Protein AF-A0A821QUA9-F1 (afdb_monomer)

pLDDT: mean 86.52, std 11.35, range [52.84, 97.62]

Organism: NCBI:txid392032

Radius of gyration: 20.97 Å; Cα contacts (8 Å, |Δi|>4): 154; chains: 1; bounding box: 45×23×58 Å

Solvent-accessible surface area (backbone atoms only — not comparable to full-atom values): 7175 Å² total; per-residue (Å²): 117,101,82,68,43,47,71,81,66,78,40,58,57,63,76,37,82,61,70,44,76,41,80,49,69,67,83,41,68,66,50,56,66,54,52,53,57,50,46,52,46,53,48,59,73,45,50,93,43,56,91,84,46,82,77,61,42,83,66,49,72,81,46,32,28,37,56,42,67,38,68,53,36,76,29,51,74,48,56,76,47,95,86,60,77,46,77,36,66,58,70,92,81,63,74,80,72,96,66,88,77,49,75,50,70,33,34,29,27,34,76,85,67,48,78,82

InterPro domains:
  IPR004245 Protein of unknown function DUF229 [PF02995] (1-61)
  IPR004245 Protein of unknown function DUF229 [PTHR10974] (1-116)

Nearest PDB structures (foldseek):
  6ht9-assembly1_B  TM=6.760E-01  e=1.753E+00  Mus musculus
  6saz-assembly1_B  TM=4.049E-01  e=4.981E-01  Homo sapiens
  6saz-assembly2_D  TM=2.219E-01  e=1.085E+00  Homo sapiens
  1u02-assembly1_A  TM=4.183E-01  e=9.388E+00  Thermoplasma acidophilum

Mean predicted aligned error: 7.78 Å

Foldseek 3Di:
DVPCDCVNVVHDLLRVFDKDWDWDDCPPVVVVVPPQVVLVVVCVVCVVVPVPDPRKDFDGWDTKTKTDGRPSNQQFDFAPDPVGRHTDGHDPPDDRDPDDIDMDTWTFIPDPRDID

Structure (mmCIF, N/CA/C/O backbone):
data_AF-A0A821QUA9-F1
#
_entry.id   AF-A0A821QUA9-F1
#
loop_
_atom_site.group_PDB
_atom_site.id
_atom_site.type_symbol
_atom_site.label_atom_id
_atom_site.label_alt_id
_atom_site.label_comp_id
_atom_site.label_asym_id
_atom_site.label_entity_id
_atom_site.label_seq_id
_atom_site.pdbx_PDB_ins_code
_atom_site.Cartn_x
_atom_site.Cartn_y
_atom_site.Cartn_z
_atom_site.occupancy
_atom_site.B_iso_or_equiv
_atom_site.auth_seq_id
_atom_site.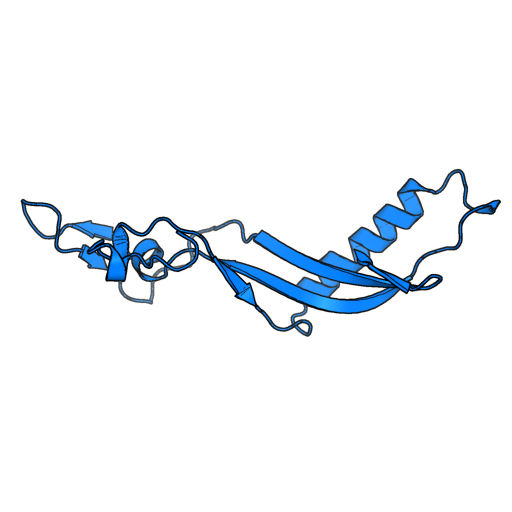auth_comp_id
_atom_site.auth_asym_id
_atom_site.auth_atom_id
_atom_site.pdbx_PDB_model_num
ATOM 1 N N . PRO A 1 1 ? -7.876 7.059 -24.624 1.00 57.06 1 PRO A N 1
ATOM 2 C CA . PRO A 1 1 ? -8.082 5.657 -25.053 1.00 57.06 1 PRO A CA 1
ATOM 3 C C . PRO A 1 1 ? -7.620 4.705 -23.946 1.00 57.06 1 PRO A C 1
ATOM 5 O O . PRO A 1 1 ? -6.441 4.715 -23.617 1.00 57.06 1 PRO A O 1
ATOM 8 N N . GLU A 1 2 ? -8.532 3.926 -23.365 1.00 60.19 2 GLU A N 1
ATOM 9 C CA . GLU A 1 2 ? -8.223 3.042 -22.224 1.00 60.19 2 GLU A CA 1
ATOM 10 C C . GLU A 1 2 ? -7.160 1.977 -22.544 1.00 60.19 2 GLU A C 1
ATOM 12 O O . GLU A 1 2 ? -6.411 1.586 -21.660 1.00 60.19 2 GLU A O 1
ATOM 17 N N . ASN A 1 3 ? -7.020 1.588 -23.820 1.00 67.25 3 ASN A N 1
ATOM 18 C CA . ASN A 1 3 ? -6.111 0.520 -24.260 1.00 67.25 3 ASN A CA 1
ATOM 19 C C . ASN A 1 3 ? -4.993 0.971 -25.220 1.00 67.25 3 ASN A C 1
ATOM 21 O O . ASN A 1 3 ? -4.332 0.129 -25.829 1.00 67.25 3 ASN A O 1
ATOM 25 N N . ARG A 1 4 ? -4.769 2.279 -25.422 1.00 76.75 4 ARG A N 1
ATOM 26 C CA . ARG A 1 4 ? -3.659 2.724 -26.290 1.00 76.75 4 ARG A CA 1
ATOM 27 C C . ARG A 1 4 ? -2.355 2.637 -25.508 1.00 76.75 4 ARG A C 1
ATOM 29 O O . ARG A 1 4 ? -2.140 3.407 -24.580 1.00 76.75 4 ARG A O 1
ATOM 36 N N . THR A 1 5 ? -1.480 1.728 -25.914 1.00 79.56 5 THR A N 1
ATOM 37 C CA . THR A 1 5 ? -0.118 1.633 -25.382 1.00 79.56 5 THR A CA 1
ATOM 38 C C . THR A 1 5 ? 0.810 2.600 -26.116 1.00 79.56 5 THR A C 1
ATOM 40 O O . THR A 1 5 ? 0.532 2.989 -27.251 1.00 79.56 5 THR A O 1
ATOM 43 N N . CYS A 1 6 ? 1.938 2.964 -25.501 1.00 81.25 6 CYS A N 1
ATOM 44 C CA . CYS A 1 6 ? 2.980 3.749 -26.176 1.00 81.25 6 CYS A CA 1
ATOM 45 C C . CYS A 1 6 ? 3.495 3.033 -27.439 1.00 81.25 6 CYS A C 1
ATOM 47 O O . CYS A 1 6 ? 3.631 3.662 -28.481 1.00 81.25 6 CYS A O 1
ATOM 49 N N . ALA A 1 7 ? 3.622 1.700 -27.403 1.00 81.44 7 ALA A N 1
ATOM 50 C CA . ALA A 1 7 ? 3.943 0.900 -28.588 1.00 81.44 7 ALA A CA 1
ATOM 51 C C . ALA A 1 7 ? 2.870 1.010 -29.688 1.00 81.44 7 ALA A C 1
ATOM 53 O O . ALA A 1 7 ? 3.195 1.209 -30.850 1.00 81.44 7 ALA A O 1
ATOM 54 N N . GLY A 1 8 ? 1.582 0.953 -29.332 1.00 82.50 8 GLY A N 1
ATOM 55 C CA . GLY A 1 8 ? 0.481 1.145 -30.285 1.00 82.50 8 GLY A CA 1
ATOM 56 C C . GLY A 1 8 ? 0.323 2.589 -30.779 1.00 82.50 8 GLY A C 1
ATOM 57 O O . GLY A 1 8 ? -0.491 2.856 -31.659 1.00 82.50 8 GLY A O 1
ATOM 58 N N . ALA A 1 9 ? 1.061 3.531 -30.194 1.00 82.69 9 ALA A N 1
ATOM 59 C CA . ALA A 1 9 ? 1.126 4.926 -30.599 1.00 82.69 9 ALA A CA 1
ATOM 60 C C . ALA A 1 9 ? 2.388 5.262 -31.407 1.00 82.69 9 ALA A C 1
ATOM 62 O O . ALA A 1 9 ? 2.520 6.421 -31.789 1.00 82.69 9 ALA A O 1
ATOM 63 N N . ASP A 1 10 ? 3.270 4.281 -31.628 1.00 83.75 10 ASP A N 1
ATOM 64 C CA . ASP A 1 10 ? 4.612 4.457 -32.195 1.00 83.75 10 ASP A CA 1
ATOM 65 C C . ASP A 1 10 ? 5.461 5.473 -31.404 1.00 83.75 10 ASP A C 1
ATOM 67 O O . ASP A 1 10 ? 6.150 6.322 -31.956 1.00 83.75 10 ASP A O 1
ATOM 71 N N . ILE A 1 11 ? 5.344 5.417 -30.069 1.00 82.81 11 ILE A N 1
ATOM 72 C CA . ILE A 1 11 ? 6.110 6.224 -29.114 1.00 82.81 11 ILE A CA 1
ATOM 73 C C . ILE A 1 11 ? 7.124 5.311 -28.431 1.00 82.81 11 ILE A C 1
ATOM 75 O O . ILE A 1 11 ? 6.750 4.329 -27.774 1.00 82.81 11 ILE A O 1
ATOM 79 N N . GLU A 1 12 ? 8.408 5.646 -28.528 1.00 79.06 12 GLU A N 1
ATOM 80 C CA . GLU A 1 12 ? 9.457 4.888 -27.864 1.00 79.06 12 GLU A CA 1
ATOM 81 C C . GLU A 1 12 ? 9.276 4.907 -26.339 1.00 79.06 12 GLU A C 1
ATOM 83 O O . GLU A 1 12 ? 8.875 5.895 -25.725 1.00 79.06 12 GLU A O 1
ATOM 88 N N . GLN A 1 13 ? 9.621 3.794 -25.691 1.00 76.75 13 GLN A N 1
ATOM 89 C CA . GLN A 1 13 ? 9.353 3.567 -24.264 1.00 76.75 13 GLN A CA 1
ATOM 90 C C . GLN A 1 13 ? 9.977 4.624 -23.336 1.00 76.75 13 GLN A C 1
ATOM 92 O O . GLN A 1 13 ? 9.468 4.849 -22.242 1.00 76.75 13 GLN A O 1
ATOM 97 N N . HIS A 1 14 ? 11.051 5.292 -23.765 1.00 74.31 14 HIS A N 1
ATOM 98 C CA . HIS A 1 14 ? 11.692 6.362 -22.999 1.00 74.31 14 HIS A CA 1
ATOM 99 C C . HIS A 1 14 ? 10.919 7.693 -23.040 1.00 74.31 14 HIS A C 1
ATOM 101 O O . HIS A 1 14 ? 11.065 8.494 -22.126 1.00 74.31 14 HIS A O 1
ATOM 107 N N . TRP A 1 15 ? 10.042 7.897 -24.027 1.00 78.50 15 TRP A N 1
ATOM 108 C CA . TRP A 1 15 ? 9.090 9.016 -24.085 1.00 78.50 15 TRP A CA 1
ATOM 109 C C . TRP A 1 15 ? 7.743 8.688 -23.426 1.00 78.50 15 TRP A C 1
ATOM 111 O O . TRP A 1 15 ? 6.867 9.544 -23.293 1.00 78.50 15 TRP A O 1
ATOM 121 N N . CYS A 1 16 ? 7.562 7.442 -22.985 1.00 80.69 16 CYS A N 1
ATOM 122 C CA . CYS A 1 16 ? 6.346 6.978 -22.337 1.00 80.69 16 CYS A CA 1
ATOM 123 C C . CYS A 1 16 ? 6.331 7.390 -20.855 1.00 80.69 16 CYS A C 1
ATOM 125 O O . CYS A 1 16 ? 6.711 6.621 -19.973 1.00 80.69 16 CYS A O 1
ATOM 127 N N . ALA A 1 17 ? 5.876 8.614 -20.581 1.00 73.00 17 ALA A N 1
ATOM 128 C CA . ALA A 1 17 ? 5.843 9.203 -19.237 1.00 73.00 17 ALA A CA 1
ATOM 129 C C . ALA A 1 17 ? 4.725 8.664 -18.317 1.00 73.00 17 ALA A C 1
ATOM 131 O O . ALA A 1 17 ? 4.536 9.164 -17.209 1.00 73.00 17 ALA A O 1
ATOM 132 N N . CYS A 1 18 ? 3.946 7.676 -18.764 1.00 75.81 18 CYS A N 1
ATOM 133 C CA . CYS A 1 18 ? 2.828 7.147 -17.990 1.00 75.81 18 CYS A CA 1
ATOM 134 C C . CYS A 1 18 ? 3.315 6.417 -16.727 1.00 75.81 18 CYS A C 1
ATOM 136 O O . CYS A 1 18 ? 4.123 5.490 -16.805 1.00 75.81 18 CYS A O 1
ATOM 138 N N . LEU A 1 19 ? 2.761 6.806 -15.577 1.00 81.94 19 LEU A N 1
ATOM 139 C CA . LEU A 1 19 ? 2.853 6.043 -14.335 1.00 81.94 19 LEU A CA 1
ATOM 140 C C . LEU A 1 19 ? 1.731 5.006 -14.297 1.00 81.94 19 LEU A C 1
ATOM 142 O O . LEU A 1 19 ? 0.598 5.311 -14.672 1.00 81.94 19 LEU A O 1
ATOM 146 N N . ASN A 1 20 ? 2.034 3.801 -13.822 1.00 84.69 20 ASN A N 1
ATOM 147 C CA . ASN A 1 20 ? 1.065 2.714 -13.728 1.00 84.69 20 ASN A CA 1
ATOM 148 C C . ASN A 1 20 ? 1.015 2.144 -12.313 1.00 84.69 20 ASN A C 1
ATOM 150 O O . ASN A 1 20 ? 2.029 2.046 -11.622 1.00 84.69 20 ASN A O 1
ATOM 154 N N . TRP A 1 21 ? -0.184 1.751 -11.890 1.00 89.75 21 TRP A N 1
ATOM 155 C CA . TRP A 1 21 ? -0.377 1.015 -10.649 1.00 89.75 21 TRP A CA 1
ATOM 156 C C . TRP A 1 21 ? -0.078 -0.461 -10.877 1.00 89.75 21 TRP A C 1
ATOM 158 O O . TRP A 1 21 ? -0.785 -1.142 -11.620 1.00 89.75 21 TRP A O 1
ATOM 168 N N . HIS A 1 22 ? 0.948 -0.962 -10.202 1.00 91.62 22 HIS A N 1
ATOM 169 C CA . HIS A 1 22 ? 1.296 -2.374 -10.197 1.00 91.62 22 HIS A CA 1
ATOM 170 C C . HIS A 1 22 ? 0.808 -3.013 -8.907 1.00 91.62 22 HIS A C 1
ATOM 172 O O . HIS A 1 22 ? 1.116 -2.524 -7.820 1.00 91.62 22 HIS A O 1
ATOM 178 N N . ASN A 1 23 ? 0.046 -4.101 -9.020 1.00 95.31 23 ASN A N 1
ATOM 179 C CA . ASN A 1 23 ? -0.337 -4.890 -7.854 1.00 95.31 23 ASN A CA 1
ATOM 180 C C . ASN A 1 23 ? 0.927 -5.443 -7.183 1.00 95.31 23 ASN A C 1
ATOM 182 O O . ASN A 1 23 ? 1.804 -5.985 -7.855 1.00 95.31 23 ASN A O 1
ATOM 186 N N . ILE A 1 24 ? 0.989 -5.320 -5.864 1.00 95.56 24 ILE A N 1
ATOM 187 C CA . ILE A 1 24 ? 2.066 -5.851 -5.025 1.00 95.56 24 ILE A CA 1
ATOM 188 C C . ILE A 1 24 ? 1.478 -6.803 -3.985 1.00 95.56 24 ILE A C 1
ATOM 190 O O . ILE A 1 24 ? 0.259 -6.848 -3.796 1.00 95.56 24 ILE A O 1
ATOM 194 N N . SER A 1 25 ? 2.332 -7.583 -3.322 1.00 96.25 25 SER A N 1
ATOM 195 C CA . SER A 1 25 ? 1.851 -8.511 -2.298 1.00 96.25 25 SER A CA 1
ATOM 196 C C . SER A 1 25 ? 1.337 -7.751 -1.075 1.00 96.25 25 SER A C 1
ATOM 198 O O . SER A 1 25 ? 1.992 -6.838 -0.571 1.00 96.25 25 SER A O 1
ATOM 200 N N . ILE A 1 26 ? 0.174 -8.160 -0.568 1.00 96.06 26 ILE A N 1
ATOM 201 C CA . ILE A 1 26 ? -0.394 -7.641 0.686 1.00 96.06 26 ILE A CA 1
ATOM 202 C C . ILE A 1 26 ? 0.418 -8.070 1.918 1.00 96.06 26 ILE A C 1
ATOM 204 O O . ILE A 1 26 ? 0.306 -7.442 2.971 1.00 96.06 26 ILE A O 1
ATOM 208 N N . ASP A 1 27 ? 1.255 -9.101 1.773 1.00 95.00 27 ASP A N 1
ATOM 209 C CA . ASP A 1 27 ? 2.137 -9.615 2.823 1.00 95.00 27 ASP A CA 1
ATOM 210 C C . ASP A 1 27 ? 3.450 -8.823 2.928 1.00 95.00 27 ASP A C 1
ATOM 212 O O . ASP A 1 27 ? 4.275 -9.094 3.804 1.00 95.00 27 ASP A O 1
ATOM 216 N N . GLU A 1 28 ? 3.678 -7.834 2.052 1.00 94.50 28 GLU A N 1
ATOM 217 C CA . GLU A 1 28 ? 4.842 -6.962 2.183 1.00 94.50 28 GLU A CA 1
ATOM 218 C C . GLU A 1 28 ? 4.771 -6.172 3.507 1.00 94.50 28 GLU A C 1
ATOM 220 O O . GLU A 1 28 ? 3.761 -5.513 3.784 1.00 94.50 28 GLU A O 1
ATOM 225 N N . PRO A 1 29 ? 5.848 -6.147 4.322 1.00 93.88 29 PRO A N 1
ATOM 226 C CA . PRO A 1 29 ? 5.834 -5.495 5.635 1.00 93.88 29 PRO A CA 1
ATOM 227 C C . PRO A 1 29 ? 5.396 -4.027 5.598 1.00 93.88 29 PRO A C 1
ATOM 229 O O . PRO A 1 29 ? 4.763 -3.537 6.534 1.00 93.88 29 PRO A O 1
ATOM 232 N N . ILE A 1 30 ? 5.699 -3.330 4.501 1.00 93.50 30 ILE A N 1
ATOM 233 C CA . ILE A 1 30 ? 5.350 -1.923 4.312 1.00 93.50 30 ILE A CA 1
ATOM 234 C C . ILE A 1 30 ? 3.832 -1.687 4.261 1.00 93.50 30 ILE A C 1
ATOM 236 O O . ILE A 1 30 ? 3.350 -0.648 4.704 1.00 93.50 30 ILE A O 1
ATOM 240 N N . ILE A 1 31 ? 3.056 -2.674 3.810 1.00 95.12 31 ILE A N 1
ATOM 241 C CA . ILE A 1 31 ? 1.595 -2.582 3.717 1.00 95.12 31 ILE A CA 1
ATOM 242 C C . ILE A 1 31 ? 0.968 -2.568 5.105 1.00 95.12 31 ILE A C 1
ATOM 244 O O . ILE A 1 31 ? 0.097 -1.749 5.391 1.00 95.12 31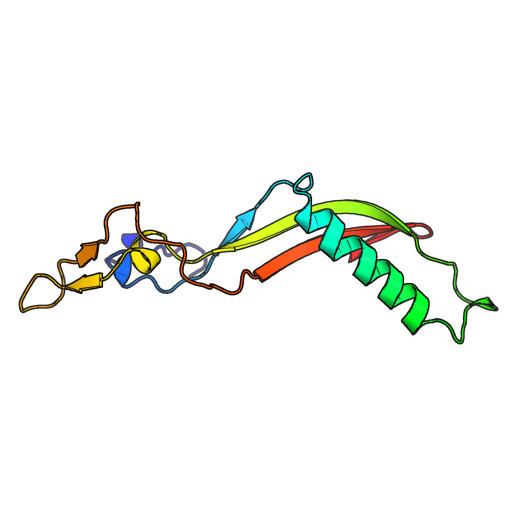 ILE A O 1
ATOM 248 N N . GLN A 1 32 ? 1.478 -3.411 6.003 1.00 91.62 32 GLN A N 1
ATOM 249 C CA . GLN A 1 32 ? 1.088 -3.415 7.413 1.00 91.62 32 GLN A CA 1
ATOM 250 C C . GLN A 1 32 ? 1.543 -2.142 8.140 1.00 91.62 32 GLN A C 1
ATOM 252 O O . GLN A 1 32 ? 0.824 -1.634 9.003 1.00 91.62 32 GLN A O 1
ATOM 257 N N . GLN A 1 33 ? 2.720 -1.611 7.788 1.00 92.88 33 GLN A N 1
ATOM 258 C CA . GLN A 1 33 ? 3.227 -0.355 8.349 1.00 92.88 33 GLN A CA 1
ATOM 259 C C . GLN A 1 33 ? 2.383 0.858 7.947 1.00 92.88 33 GLN A C 1
ATOM 261 O O . GLN A 1 33 ? 2.312 1.803 8.725 1.00 92.88 33 GLN A O 1
ATOM 266 N N . PHE A 1 34 ? 1.723 0.836 6.787 1.00 92.69 34 PHE A N 1
ATOM 267 C CA . PHE A 1 34 ? 0.825 1.913 6.367 1.00 92.69 34 PHE A CA 1
ATOM 268 C C . PHE A 1 34 ? -0.616 1.739 6.851 1.00 92.69 34 PHE A C 1
ATOM 270 O O . PHE A 1 34 ? -1.232 2.720 7.255 1.00 92.69 34 PHE A O 1
ATOM 277 N N . SER A 1 35 ? -1.163 0.521 6.867 1.00 94.81 35 SER A N 1
ATOM 278 C CA . SER A 1 35 ? -2.570 0.303 7.237 1.00 94.81 35 SER A CA 1
ATOM 279 C C . SER A 1 35 ? -2.848 0.538 8.726 1.00 94.81 35 SER A C 1
ATOM 281 O O . SER A 1 35 ? -3.846 1.162 9.086 1.00 94.81 35 SER A O 1
ATOM 283 N N . ARG A 1 36 ? -1.952 0.101 9.621 1.00 94.69 36 ARG A N 1
ATOM 284 C CA . ARG A 1 36 ? -2.166 0.204 11.078 1.00 94.69 36 ARG A CA 1
ATOM 285 C C . ARG A 1 36 ? -2.229 1.650 11.589 1.00 94.69 36 ARG A C 1
ATOM 287 O O . ARG A 1 36 ? -3.153 1.954 12.344 1.00 94.69 36 ARG A O 1
ATOM 294 N N . PRO A 1 37 ? -1.315 2.564 11.200 1.00 95.88 37 PRO A N 1
ATOM 295 C CA . PRO A 1 37 ? -1.410 3.961 11.611 1.00 95.88 37 PRO A CA 1
ATOM 296 C C . PRO A 1 37 ? -2.674 4.656 11.113 1.00 95.88 37 PRO A C 1
ATOM 298 O O . PRO A 1 37 ? -3.192 5.507 11.827 1.00 95.88 37 PRO A O 1
ATOM 301 N N . VAL A 1 38 ? -3.198 4.281 9.940 1.00 95.50 38 VAL A N 1
ATOM 302 C CA . VAL A 1 38 ? -4.458 4.843 9.429 1.00 95.50 38 VAL A CA 1
ATOM 303 C C . VAL A 1 38 ? -5.626 4.453 10.333 1.00 95.50 38 VAL A C 1
ATOM 305 O O . VAL A 1 38 ? -6.402 5.321 10.715 1.00 95.50 38 VAL A O 1
ATOM 308 N N . VAL A 1 39 ? -5.716 3.193 10.771 1.00 96.62 39 VAL A N 1
ATOM 309 C CA . VAL A 1 39 ? -6.752 2.774 11.737 1.00 96.62 39 VAL A CA 1
ATOM 310 C C . VAL A 1 39 ? -6.620 3.532 13.062 1.00 96.62 39 VAL A C 1
ATOM 312 O O . VAL A 1 39 ? -7.614 4.011 13.607 1.00 96.62 39 VAL A O 1
ATOM 315 N N . ASN A 1 40 ? -5.395 3.712 13.562 1.00 96.50 40 ASN A N 1
ATOM 316 C CA . ASN A 1 40 ? -5.158 4.511 14.768 1.00 96.50 40 ASN A CA 1
ATOM 317 C C . ASN A 1 40 ? -5.567 5.976 14.577 1.00 96.50 40 ASN A C 1
ATOM 319 O O . ASN A 1 40 ? -6.161 6.568 15.474 1.00 96.50 40 ASN A O 1
ATOM 323 N N . PHE A 1 41 ? -5.274 6.553 13.412 1.00 96.62 41 PHE A N 1
ATOM 324 C CA . PHE A 1 41 ? -5.709 7.897 13.059 1.00 96.62 41 PHE A CA 1
ATOM 325 C C . PHE A 1 41 ? -7.236 8.001 13.057 1.00 96.62 41 PHE A C 1
ATOM 327 O O . PHE A 1 41 ? -7.754 8.927 13.668 1.00 96.62 41 PHE A O 1
ATOM 334 N N . LEU A 1 42 ? -7.954 7.045 12.458 1.00 95.19 42 LEU A N 1
ATOM 335 C CA . LEU A 1 42 ? -9.421 7.030 12.446 1.00 95.19 42 LEU A CA 1
ATOM 336 C C . LEU A 1 42 ? -9.999 6.995 13.866 1.00 95.19 42 LEU A C 1
ATOM 338 O O . LEU A 1 42 ? -10.859 7.807 14.193 1.00 95.19 42 LEU A O 1
ATOM 342 N N . ASN A 1 43 ? -9.477 6.124 14.734 1.00 96.38 43 ASN A N 1
ATOM 343 C CA . ASN A 1 43 ? -9.899 6.053 16.138 1.00 96.38 43 ASN A CA 1
ATOM 344 C C . ASN A 1 43 ? -9.612 7.345 16.917 1.00 96.38 43 ASN A C 1
ATOM 346 O O . ASN A 1 43 ? -10.400 7.744 17.773 1.00 96.38 43 ASN A O 1
ATOM 350 N N . ASN A 1 44 ? -8.483 7.999 16.636 1.00 97.19 44 ASN A N 1
ATOM 351 C CA . ASN A 1 44 ? -8.144 9.284 17.244 1.00 97.19 44 ASN A CA 1
ATOM 352 C C . ASN A 1 44 ? -9.011 10.419 16.691 1.00 97.19 44 ASN A C 1
ATOM 354 O O . ASN A 1 44 ? -9.371 11.320 17.434 1.00 97.19 44 ASN A O 1
ATOM 358 N N . PHE A 1 45 ? -9.364 10.373 15.409 1.00 95.81 45 PHE A N 1
ATOM 359 C CA . PHE A 1 45 ? -10.192 11.382 14.759 1.00 95.81 45 PHE A CA 1
ATOM 360 C C . PHE A 1 45 ? -11.608 11.428 15.347 1.00 95.81 45 PHE A C 1
ATOM 362 O O . PHE A 1 45 ? -12.176 12.506 15.485 1.00 95.81 45 PHE A O 1
ATOM 369 N N . VAL A 1 46 ? -12.157 10.278 15.749 1.00 94.38 46 VAL A N 1
ATOM 370 C CA . VAL A 1 46 ? -13.482 10.182 16.390 1.00 94.38 46 VAL A CA 1
ATOM 371 C C . VAL A 1 46 ? -13.411 10.141 17.920 1.00 94.38 46 VAL A C 1
ATOM 373 O O . VAL A 1 46 ? -14.363 9.717 18.575 1.00 94.38 46 VAL A O 1
ATOM 376 N N . SER A 1 47 ? -12.293 10.563 18.522 1.00 95.25 47 SER A N 1
ATOM 377 C CA . SER A 1 47 ? -12.059 10.364 19.957 1.00 95.25 47 SER A CA 1
ATOM 378 C C . SER A 1 47 ? -13.077 11.043 20.868 1.00 95.25 47 SER A C 1
ATOM 380 O O . SER A 1 47 ? -13.310 10.559 21.975 1.00 95.25 47 SER A O 1
ATOM 382 N N . ASP A 1 48 ? -13.672 12.137 20.403 1.00 96.75 48 ASP A N 1
ATOM 383 C CA . ASP A 1 48 ? -14.649 12.924 21.159 1.00 96.75 48 ASP A CA 1
ATOM 384 C C . ASP A 1 48 ? -16.039 12.263 21.172 1.00 96.75 48 ASP A C 1
ATOM 386 O O . ASP A 1 48 ? -16.892 12.626 21.975 1.00 96.75 48 ASP A O 1
ATOM 390 N N . HIS A 1 49 ? -16.239 11.241 20.333 1.00 95.44 49 HIS A N 1
ATOM 391 C CA . HIS A 1 49 ? -17.476 10.470 20.188 1.00 95.44 49 HIS A CA 1
ATOM 392 C C . HIS A 1 49 ? -17.284 8.985 20.541 1.00 95.44 49 HIS A C 1
ATOM 394 O O . HIS A 1 49 ? -17.992 8.120 20.031 1.00 95.44 49 HIS A O 1
ATOM 400 N N . LYS A 1 50 ? -16.322 8.655 21.415 1.00 90.25 50 LYS A N 1
ATOM 401 C CA . LYS A 1 50 ? -16.028 7.264 21.827 1.00 90.25 50 LYS A CA 1
ATOM 402 C C . LYS A 1 50 ? -17.202 6.530 22.482 1.00 90.25 50 LYS A C 1
ATOM 404 O O . LYS A 1 50 ? -17.193 5.306 22.504 1.00 90.25 50 LYS A O 1
ATOM 409 N N . GLU A 1 51 ? -18.170 7.253 23.042 1.00 93.88 51 GLU A N 1
ATOM 410 C CA . GLU A 1 51 ? -19.382 6.652 23.618 1.00 93.88 51 GLU A CA 1
ATOM 411 C C . GLU A 1 51 ? -20.390 6.232 22.535 1.00 93.88 51 GLU A C 1
ATOM 413 O O . GLU A 1 51 ? -21.132 5.272 22.731 1.00 93.88 51 GLU A O 1
ATOM 418 N N . ASP A 1 52 ? -20.355 6.890 21.371 1.00 94.56 52 ASP A N 1
ATOM 419 C CA . ASP A 1 52 ? -21.247 6.628 20.235 1.00 94.56 52 ASP A CA 1
ATOM 420 C C . ASP A 1 52 ? -20.600 5.723 19.169 1.00 94.56 52 ASP A C 1
ATOM 422 O O . ASP A 1 52 ? -21.289 5.088 18.370 1.00 94.56 52 ASP A O 1
ATOM 426 N N . CYS A 1 53 ? -19.265 5.677 19.128 1.00 93.44 53 CYS A N 1
ATOM 427 C CA . CYS A 1 53 ? -18.479 5.004 18.096 1.00 93.44 53 CYS A CA 1
ATOM 428 C C . CYS A 1 53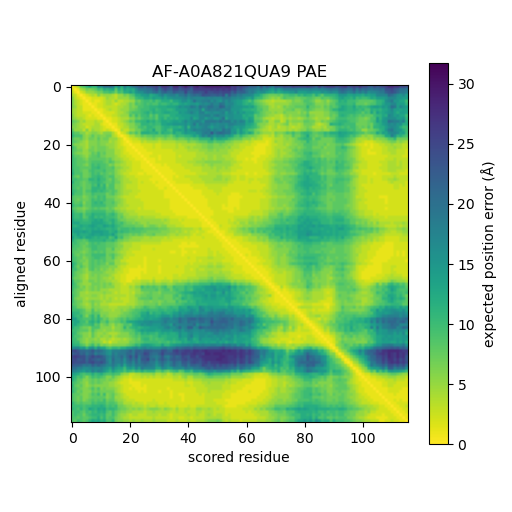 ? -17.663 3.839 18.666 1.00 93.44 53 CYS A C 1
ATOM 430 O O . CYS A 1 53 ? -16.963 3.969 19.668 1.00 93.44 53 CYS A O 1
ATOM 432 N N . ALA A 1 54 ? -17.680 2.700 17.972 1.00 94.69 54 ALA A N 1
ATOM 433 C CA . ALA A 1 54 ? -16.859 1.554 18.340 1.00 94.69 54 ALA A CA 1
ATOM 434 C C . ALA A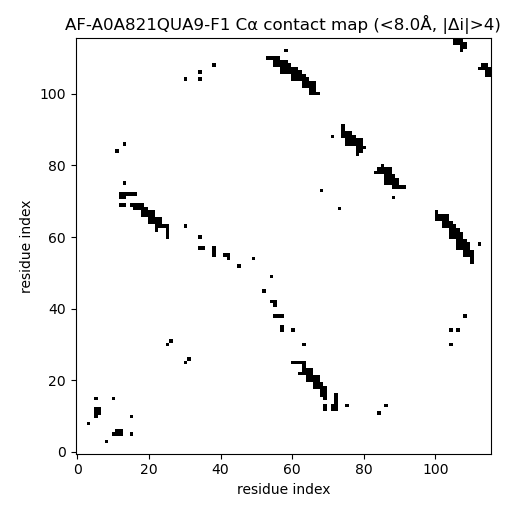 1 54 ? -15.384 1.755 17.950 1.00 94.69 54 ALA A C 1
ATOM 436 O O . ALA A 1 54 ? -15.076 2.276 16.879 1.00 94.69 54 ALA A O 1
ATOM 437 N N . THR A 1 55 ? -14.469 1.268 18.792 1.00 96.00 55 THR A N 1
ATOM 438 C CA . THR A 1 55 ? -13.031 1.247 18.487 1.00 96.00 55 THR A CA 1
ATOM 439 C C . THR A 1 55 ? -12.748 0.300 17.323 1.00 96.00 55 THR A C 1
ATOM 441 O O . THR A 1 55 ? -12.986 -0.905 17.423 1.00 96.00 55 THR A O 1
ATOM 444 N N . LEU A 1 56 ? -12.194 0.837 16.238 1.00 96.88 56 LEU A N 1
ATOM 445 C CA . LEU A 1 56 ? -11.838 0.080 15.045 1.00 96.88 56 LEU A CA 1
ATOM 446 C C . LEU A 1 56 ? -10.512 -0.661 15.222 1.00 96.88 56 LEU A C 1
ATOM 448 O O . LEU A 1 56 ? -9.555 -0.160 15.815 1.00 96.88 56 LEU A O 1
ATOM 452 N N . THR A 1 57 ? -10.428 -1.839 14.620 1.00 96.88 57 THR A N 1
ATOM 453 C CA . THR A 1 57 ? -9.199 -2.617 14.461 1.00 96.88 57 THR A CA 1
ATOM 454 C C . THR A 1 57 ? -9.067 -3.070 13.012 1.00 96.88 57 THR A C 1
ATOM 456 O O . THR A 1 57 ? -10.062 -3.224 12.305 1.00 96.88 57 THR A O 1
ATOM 459 N N . LEU A 1 58 ? -7.834 -3.252 12.541 1.00 96.69 58 LEU A N 1
ATOM 460 C CA . LEU A 1 58 ? -7.582 -3.748 11.189 1.00 96.69 58 LEU A CA 1
ATOM 461 C C . LEU A 1 58 ? -8.032 -5.213 11.086 1.00 96.69 58 LEU A C 1
ATOM 463 O O . LEU A 1 58 ? -7.487 -6.061 11.792 1.00 96.69 58 LEU A O 1
ATOM 467 N N . LEU A 1 59 ? -8.982 -5.504 10.195 1.00 97.06 59 LEU A N 1
ATOM 468 C CA . LEU A 1 59 ? -9.464 -6.861 9.934 1.00 97.06 59 LEU A CA 1
ATOM 469 C C . LEU A 1 59 ? -8.552 -7.571 8.929 1.00 97.06 59 LEU A C 1
ATOM 471 O O . LEU A 1 59 ? -7.965 -8.606 9.239 1.00 97.06 59 LEU A O 1
ATOM 475 N N . ARG A 1 60 ? -8.417 -7.007 7.724 1.00 96.00 60 ARG A N 1
ATOM 476 C CA . ARG A 1 60 ? -7.573 -7.552 6.650 1.00 96.00 60 ARG A CA 1
ATOM 477 C C . ARG A 1 60 ? -7.235 -6.495 5.606 1.00 96.00 60 ARG A C 1
ATOM 479 O O . ARG A 1 60 ? -7.887 -5.461 5.524 1.00 96.00 60 ARG A O 1
ATOM 486 N N . VAL A 1 61 ? -6.222 -6.776 4.791 1.00 97.06 61 VAL A N 1
ATOM 487 C CA . VAL A 1 61 ? -5.883 -5.989 3.599 1.00 97.06 61 VAL A CA 1
ATOM 488 C C . VAL A 1 61 ? -6.337 -6.772 2.372 1.00 97.06 61 VAL A C 1
ATOM 490 O O . VAL A 1 61 ? -5.993 -7.942 2.236 1.00 97.06 61 VAL A O 1
ATOM 493 N N . ASN A 1 62 ? -7.090 -6.128 1.483 1.00 96.69 62 ASN A N 1
ATOM 494 C CA . ASN A 1 62 ? -7.648 -6.769 0.290 1.00 96.69 62 ASN A CA 1
ATOM 495 C C . ASN A 1 62 ? -6.772 -6.562 -0.942 1.00 96.69 62 ASN A C 1
ATOM 497 O O . ASN A 1 62 ? -6.634 -7.454 -1.778 1.00 96.69 62 ASN A O 1
ATOM 501 N N . LYS A 1 63 ? -6.203 -5.362 -1.080 1.00 97.00 63 LYS A N 1
ATOM 502 C CA . LYS A 1 63 ? -5.430 -4.980 -2.258 1.00 97.00 63 LYS A CA 1
ATOM 503 C C . LYS A 1 63 ? -4.328 -4.006 -1.883 1.00 97.00 63 LYS A C 1
ATOM 505 O O . LYS A 1 63 ? -4.530 -3.111 -1.068 1.00 97.00 63 LYS A O 1
ATOM 510 N N . ALA A 1 64 ? -3.185 -4.157 -2.535 1.00 97.38 64 ALA A N 1
ATOM 511 C CA . ALA A 1 64 ? -2.101 -3.197 -2.490 1.00 97.38 64 ALA A CA 1
ATOM 512 C C . ALA A 1 64 ? -1.542 -2.994 -3.901 1.00 97.38 64 ALA A C 1
ATOM 514 O O . ALA A 1 64 ? -1.365 -3.952 -4.658 1.00 97.38 64 ALA A O 1
ATOM 515 N N . SER A 1 65 ? -1.253 -1.747 -4.253 1.00 96.62 65 SER A N 1
ATOM 516 C CA . SER A 1 65 ? -0.552 -1.398 -5.482 1.00 96.62 65 SER A CA 1
ATOM 517 C C . SER A 1 65 ? 0.486 -0.313 -5.247 1.00 96.62 65 SER A C 1
ATOM 519 O O . SER A 1 65 ? 0.295 0.577 -4.419 1.00 96.62 65 SER A O 1
ATOM 521 N N . ARG A 1 66 ? 1.584 -0.375 -5.998 1.00 94.25 66 ARG A N 1
ATOM 522 C CA . ARG A 1 66 ? 2.625 0.654 -6.039 1.00 94.25 66 ARG A CA 1
ATOM 523 C C . ARG A 1 66 ? 2.563 1.386 -7.372 1.00 94.25 66 ARG A C 1
ATOM 525 O O . ARG A 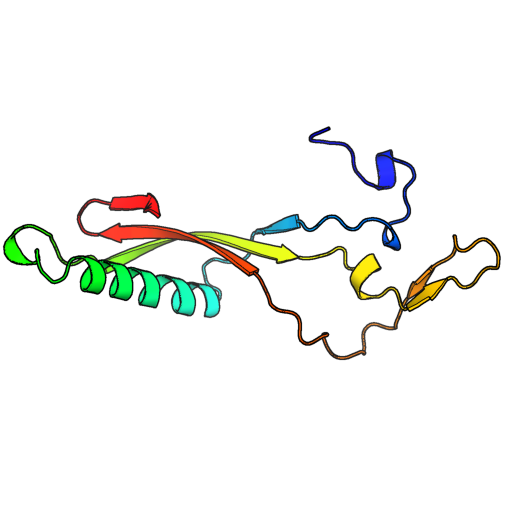1 66 ? 2.384 0.755 -8.411 1.00 94.25 66 ARG A O 1
ATOM 532 N N . LEU A 1 67 ? 2.695 2.705 -7.332 1.00 90.56 67 LEU A N 1
ATOM 533 C CA . LEU A 1 67 ? 2.814 3.521 -8.532 1.00 90.56 67 LEU A CA 1
ATOM 534 C C . LEU A 1 67 ? 4.255 3.438 -9.035 1.00 90.56 67 LEU A C 1
ATOM 536 O O . LEU A 1 67 ? 5.179 3.802 -8.307 1.00 90.56 67 LEU A O 1
ATOM 540 N N . GLU A 1 68 ? 4.445 2.959 -10.260 1.00 86.19 68 GLU A N 1
ATOM 541 C CA . GLU A 1 68 ? 5.766 2.836 -10.875 1.00 86.19 68 GLU A CA 1
ATOM 542 C C . GLU A 1 68 ? 5.799 3.502 -12.248 1.00 86.19 68 GLU A C 1
ATOM 544 O O . GLU A 1 68 ? 4.818 3.500 -12.998 1.00 86.19 68 GLU A O 1
ATOM 549 N N . ALA A 1 69 ? 6.952 4.083 -12.569 1.00 81.69 69 ALA A N 1
ATOM 550 C CA . ALA A 1 69 ? 7.253 4.576 -13.900 1.00 81.69 69 ALA A CA 1
ATOM 551 C C . ALA A 1 69 ? 7.775 3.448 -14.794 1.00 81.69 69 ALA A C 1
ATOM 553 O O . ALA A 1 69 ? 8.236 2.403 -14.330 1.00 81.69 69 ALA A O 1
ATOM 554 N N . ASN A 1 70 ? 7.762 3.689 -16.102 1.00 78.38 70 ASN A N 1
ATOM 555 C CA . ASN A 1 70 ? 8.375 2.785 -17.060 1.00 78.38 70 ASN A CA 1
ATOM 556 C C . ASN A 1 70 ? 9.871 2.584 -16.752 1.00 78.38 70 ASN A C 1
ATOM 558 O O . ASN A 1 70 ? 10.636 3.543 -16.686 1.00 78.38 70 ASN A O 1
ATOM 562 N N . ASN A 1 71 ? 10.319 1.334 -16.631 1.00 77.62 71 ASN A N 1
ATOM 563 C CA . ASN A 1 71 ? 11.726 1.009 -16.374 1.00 77.62 71 ASN A CA 1
ATOM 564 C C . ASN A 1 71 ? 12.676 1.562 -17.457 1.00 77.62 71 ASN A C 1
ATOM 566 O O . ASN A 1 71 ? 13.823 1.889 -17.166 1.00 77.62 71 ASN A O 1
ATOM 570 N N . HIS A 1 72 ? 12.211 1.685 -18.704 1.00 77.12 72 HIS A N 1
ATOM 571 C CA . HIS A 1 72 ? 12.980 2.329 -19.770 1.00 77.12 72 HIS A CA 1
ATOM 572 C C . HIS A 1 72 ? 13.151 3.828 -19.519 1.00 77.12 72 HIS A C 1
ATOM 574 O O . HIS A 1 72 ? 14.245 4.343 -19.717 1.00 77.12 72 HIS A O 1
ATOM 580 N N . LEU A 1 73 ? 12.114 4.508 -19.021 1.00 79.00 73 LEU A N 1
ATOM 581 C CA . LEU A 1 73 ? 12.206 5.908 -18.607 1.00 79.00 73 LEU A CA 1
ATOM 582 C C . LEU A 1 73 ? 13.182 6.063 -17.431 1.00 79.00 73 LEU A C 1
ATOM 584 O O . LEU A 1 73 ? 14.079 6.895 -17.493 1.00 79.00 73 LEU A O 1
ATOM 588 N N . LEU A 1 74 ? 13.077 5.211 -16.405 1.00 79.19 74 LEU A N 1
ATOM 589 C CA . LEU A 1 74 ? 13.959 5.254 -15.228 1.00 79.19 74 LEU A CA 1
ATOM 590 C C . LEU A 1 74 ? 15.440 5.027 -15.565 1.00 79.19 74 LEU A C 1
ATOM 592 O O . LEU A 1 74 ? 16.329 5.523 -14.876 1.00 79.19 74 LEU A O 1
ATOM 596 N N . LYS A 1 75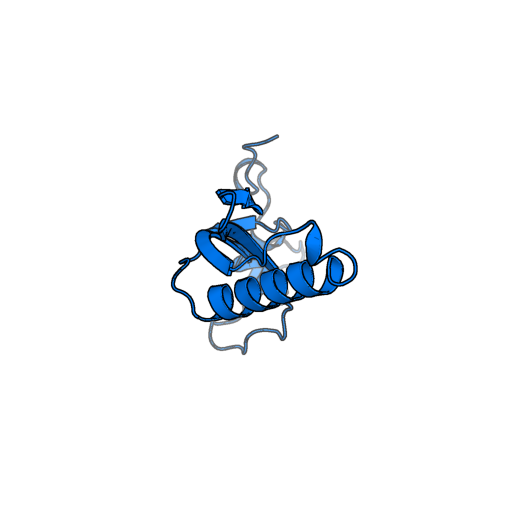 ? 15.721 4.261 -16.622 1.00 80.50 75 LYS A N 1
ATOM 597 C CA . LYS A 1 75 ? 17.086 3.966 -17.072 1.00 80.50 75 LYS A CA 1
ATOM 598 C C . LYS A 1 75 ? 17.592 4.932 -18.136 1.00 80.50 75 LYS A C 1
ATOM 600 O O . LYS A 1 75 ? 18.765 4.833 -18.491 1.00 80.50 75 LYS A O 1
ATOM 605 N N . PHE A 1 76 ? 16.754 5.807 -18.686 1.00 83.19 76 PHE A N 1
ATOM 606 C CA . PHE A 1 76 ? 17.143 6.713 -19.763 1.00 83.19 76 PHE A CA 1
ATOM 607 C C . PHE A 1 76 ? 18.169 7.738 -19.266 1.00 83.19 76 PHE A C 1
ATOM 609 O O . PHE A 1 76 ? 18.008 8.331 -18.202 1.00 83.19 76 PHE A O 1
ATOM 616 N N . VAL A 1 77 ? 19.250 7.922 -20.026 1.00 84.19 77 VAL A N 1
ATOM 617 C CA . VAL A 1 77 ? 20.312 8.889 -19.708 1.00 84.19 77 VAL A CA 1
ATOM 618 C C . VAL A 1 77 ? 20.271 10.062 -20.676 1.00 84.19 77 VAL A C 1
ATOM 620 O O . VAL A 1 77 ? 20.204 11.209 -20.249 1.00 84.19 77 VAL A O 1
ATOM 623 N N . GLN A 1 78 ? 20.342 9.765 -21.969 1.00 83.06 78 GLN A N 1
ATOM 624 C CA . GLN A 1 78 ? 20.368 10.743 -23.052 1.00 83.06 78 GLN A CA 1
ATOM 625 C C . GLN A 1 78 ? 20.056 10.047 -24.377 1.00 83.06 78 GLN A C 1
ATOM 627 O O . GLN A 1 78 ? 20.085 8.815 -24.453 1.00 83.06 78 GLN A O 1
ATOM 632 N N . SER A 1 79 ? 19.821 10.826 -25.428 1.00 85.50 79 SER A N 1
ATOM 633 C CA . SER A 1 79 ? 19.783 10.294 -26.789 1.00 85.50 79 SER A CA 1
ATOM 634 C C . SER A 1 79 ? 21.193 10.203 -27.368 1.00 85.50 79 SER A C 1
ATOM 636 O O . SER A 1 79 ? 22.067 11.009 -27.051 1.00 85.50 79 SER A O 1
ATOM 638 N N . SER A 1 80 ? 21.424 9.173 -28.173 1.00 84.94 80 SER A N 1
ATOM 639 C CA . SER A 1 80 ? 22.738 8.851 -28.747 1.00 84.94 80 SER A CA 1
ATOM 640 C C . SER A 1 80 ? 22.937 9.385 -30.17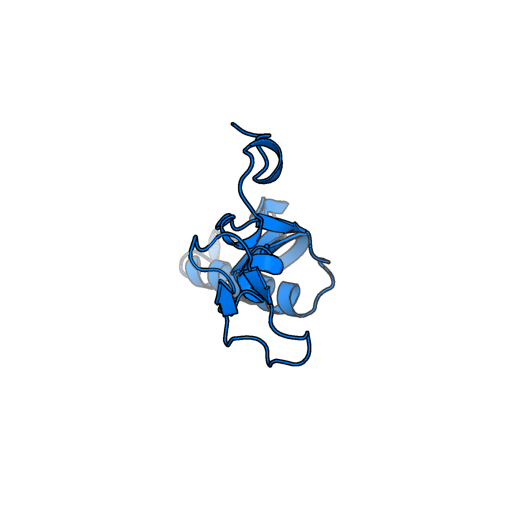0 1.00 84.94 80 SER A C 1
ATOM 642 O O . SER A 1 80 ? 24.039 9.323 -30.710 1.00 84.94 80 SER A O 1
ATOM 644 N N . ASP A 1 81 ? 21.878 9.919 -30.765 1.00 85.25 81 ASP A N 1
ATOM 645 C CA . ASP A 1 81 ? 21.758 10.341 -32.153 1.00 85.25 81 ASP A CA 1
ATOM 646 C C . ASP A 1 81 ? 21.377 11.824 -32.276 1.00 85.25 81 ASP A C 1
ATOM 648 O O . ASP A 1 81 ? 20.863 12.447 -31.346 1.00 85.25 81 ASP A O 1
ATOM 652 N N . VAL A 1 82 ? 21.641 12.400 -33.453 1.00 84.81 82 VAL A N 1
ATOM 653 C CA . VAL A 1 82 ? 21.418 13.830 -33.740 1.00 84.81 82 VAL A CA 1
ATOM 654 C C . VAL A 1 82 ? 19.927 14.176 -33.781 1.00 84.81 82 VAL A C 1
ATOM 656 O O . VAL A 1 82 ? 19.545 15.283 -33.408 1.00 84.81 82 VAL A O 1
ATOM 659 N N . ASP A 1 83 ? 19.085 13.240 -34.219 1.00 83.75 83 ASP A N 1
ATOM 660 C CA . ASP A 1 83 ? 17.628 13.374 -34.287 1.00 83.75 83 ASP A CA 1
ATOM 661 C C . ASP A 1 83 ? 16.897 12.895 -33.021 1.00 83.75 83 ASP A C 1
ATOM 663 O O . ASP A 1 83 ? 15.671 12.987 -32.960 1.00 83.75 83 ASP A O 1
ATOM 667 N N . VAL A 1 84 ? 17.638 12.509 -31.973 1.00 78.25 84 VAL A N 1
ATOM 668 C CA . VAL A 1 84 ? 17.136 12.308 -30.601 1.00 78.25 84 VAL A CA 1
ATOM 669 C C . VAL A 1 84 ? 16.139 11.137 -30.470 1.00 78.25 84 VAL A C 1
ATOM 671 O O . VAL A 1 84 ? 15.290 11.128 -29.580 1.00 78.25 84 VAL A O 1
ATOM 674 N N . ARG A 1 85 ? 16.232 10.120 -31.328 1.00 78.81 85 ARG A N 1
ATOM 675 C CA . ARG A 1 85 ? 15.339 8.949 -31.354 1.00 78.81 85 ARG A CA 1
ATOM 676 C C . ARG A 1 85 ? 15.920 7.717 -30.676 1.00 78.81 85 ARG A C 1
ATOM 678 O O . ARG A 1 85 ? 15.167 6.876 -30.186 1.00 78.81 85 ARG A O 1
ATOM 685 N N . VAL A 1 86 ? 17.243 7.578 -30.640 1.00 84.06 86 VAL A N 1
ATOM 686 C CA . VAL A 1 86 ? 17.924 6.382 -30.137 1.00 84.06 86 VAL A CA 1
ATOM 687 C C . VAL A 1 86 ? 18.333 6.585 -28.677 1.00 84.06 86 VAL A C 1
ATOM 689 O O . VAL A 1 86 ? 19.289 7.320 -28.401 1.00 84.06 86 VAL A O 1
ATOM 692 N N . PRO A 1 87 ? 17.672 5.909 -27.719 1.00 84.69 87 PRO A N 1
ATOM 693 C CA . PRO A 1 87 ? 17.951 6.106 -26.307 1.00 84.69 87 PRO A CA 1
ATOM 694 C C . PRO A 1 87 ? 19.222 5.386 -25.856 1.00 84.69 87 PRO A C 1
ATOM 696 O O . PRO A 1 87 ? 19.450 4.217 -26.170 1.00 84.69 87 PRO A O 1
ATOM 699 N N . GLN A 1 88 ? 20.001 6.054 -25.010 1.00 85.62 88 GLN A N 1
ATOM 700 C CA . GLN A 1 88 ? 21.061 5.442 -24.222 1.00 85.62 88 GLN A CA 1
ATOM 701 C C . GLN A 1 88 ? 20.547 5.155 -22.807 1.00 85.62 88 GLN A C 1
ATOM 703 O O . GLN A 1 88 ? 20.153 6.067 -22.074 1.00 85.62 88 GLN A O 1
ATOM 708 N N . PHE A 1 89 ? 20.578 3.883 -22.407 1.00 85.31 89 PHE A N 1
ATOM 709 C CA . PHE A 1 89 ? 20.159 3.449 -21.075 1.00 85.31 89 PHE A CA 1
ATOM 710 C C . PHE A 1 89 ? 21.353 3.198 -20.155 1.00 85.31 89 PHE A C 1
ATOM 712 O O . PHE A 1 89 ? 22.408 2.725 -20.578 1.00 85.31 89 PHE A O 1
ATOM 719 N N . ARG A 1 90 ? 21.176 3.485 -18.867 1.00 82.00 90 ARG A N 1
ATOM 720 C CA . ARG A 1 90 ? 22.154 3.176 -17.829 1.00 82.00 90 ARG A CA 1
ATOM 721 C C . ARG A 1 90 ? 22.144 1.672 -17.533 1.00 82.00 90 ARG A C 1
ATOM 723 O O . ARG A 1 90 ? 21.083 1.052 -17.447 1.00 82.00 90 ARG A O 1
ATOM 730 N N . ASN A 1 91 ? 23.326 1.088 -17.334 1.00 74.38 91 ASN A N 1
ATOM 731 C CA . ASN A 1 91 ? 23.448 -0.296 -16.869 1.00 74.38 91 ASN A CA 1
ATOM 732 C C . ASN A 1 91 ? 22.822 -0.434 -15.470 1.00 74.38 91 ASN A C 1
ATOM 734 O O . ASN A 1 91 ? 22.927 0.482 -14.657 1.00 74.38 91 ASN A O 1
ATOM 738 N N . ALA A 1 92 ? 22.200 -1.585 -15.189 1.00 59.56 92 ALA A N 1
ATOM 739 C CA . ALA A 1 92 ? 21.341 -1.864 -14.025 1.00 59.56 92 ALA A CA 1
ATOM 740 C C . ALA A 1 92 ? 21.989 -1.709 -12.624 1.00 59.56 92 ALA A C 1
ATOM 742 O O . ALA A 1 92 ? 21.370 -2.049 -11.623 1.00 59.56 92 ALA A O 1
ATOM 743 N N . SER A 1 93 ? 23.225 -1.216 -12.543 1.00 53.84 93 SER A N 1
ATOM 744 C CA . SER A 1 93 ? 24.036 -1.087 -11.327 1.00 53.84 93 SER A CA 1
ATOM 745 C C . SER A 1 93 ? 24.001 0.311 -10.701 1.00 53.84 93 SER A C 1
ATOM 747 O O . SER A 1 93 ? 24.683 0.555 -9.708 1.00 53.84 93 SER A O 1
ATOM 749 N N . SER A 1 94 ? 23.260 1.258 -11.271 1.00 55.78 94 SER A N 1
ATOM 750 C CA . SER A 1 94 ? 23.094 2.574 -10.660 1.00 55.78 94 SER A CA 1
ATOM 751 C C . SER A 1 94 ? 22.044 2.541 -9.562 1.00 55.78 94 SER A C 1
ATOM 753 O O . SER A 1 94 ? 20.926 2.088 -9.801 1.00 55.78 94 SER A O 1
ATOM 755 N N . GLN A 1 95 ? 22.440 3.043 -8.391 1.00 52.84 95 GLN A N 1
ATOM 756 C CA . GLN A 1 95 ? 21.614 3.265 -7.2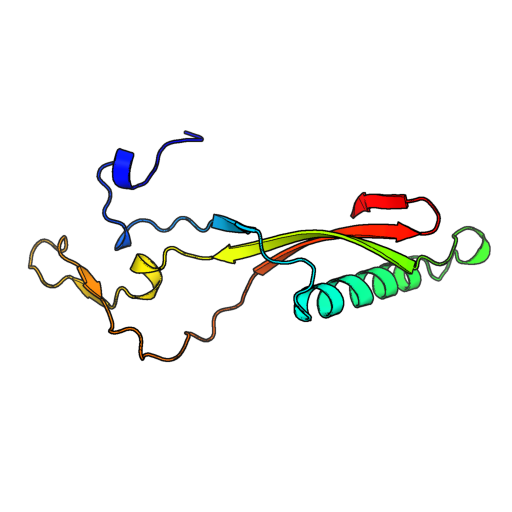03 1.00 52.84 95 GLN A CA 1
ATOM 757 C C . GLN A 1 95 ? 20.194 3.716 -7.577 1.00 52.84 95 GLN A C 1
ATOM 759 O O . GLN A 1 95 ? 20.060 4.546 -8.485 1.00 52.84 95 GLN A O 1
ATOM 764 N N . PRO A 1 96 ? 19.151 3.215 -6.890 1.00 56.31 96 PRO A N 1
ATOM 765 C CA . PRO A 1 96 ? 17.817 3.762 -7.067 1.00 56.31 96 PRO A CA 1
ATOM 766 C C . PRO A 1 96 ? 17.892 5.271 -6.817 1.00 56.31 96 PRO A C 1
ATOM 768 O O . PRO A 1 96 ? 18.488 5.715 -5.833 1.00 56.31 96 PRO A O 1
ATOM 771 N N . LEU A 1 97 ? 17.324 6.064 -7.728 1.00 59.72 97 LEU A N 1
ATOM 772 C CA . LEU A 1 97 ? 17.028 7.463 -7.439 1.00 59.72 97 LEU A CA 1
ATOM 773 C C . LEU A 1 97 ? 16.250 7.488 -6.111 1.00 59.72 97 LEU A C 1
ATOM 775 O O . LEU A 1 97 ? 15.476 6.567 -5.838 1.00 59.72 97 LEU A O 1
ATOM 779 N N . ASN A 1 98 ? 16.489 8.493 -5.261 1.00 59.66 98 ASN A N 1
ATOM 780 C CA . ASN A 1 98 ? 15.716 8.713 -4.031 1.00 59.66 98 ASN A CA 1
ATOM 781 C C . ASN A 1 98 ? 14.276 9.098 -4.409 1.00 59.66 98 ASN A C 1
ATOM 783 O O . ASN A 1 98 ? 13.864 10.249 -4.294 1.00 59.66 98 ASN A O 1
ATOM 787 N N . GLU A 1 99 ? 13.536 8.134 -4.939 1.00 70.25 99 GLU A N 1
ATOM 788 C CA . GLU A 1 99 ? 12.202 8.293 -5.477 1.00 70.25 99 GLU A CA 1
ATOM 789 C C . GLU A 1 99 ? 11.194 8.071 -4.365 1.00 70.25 99 GLU A C 1
ATOM 791 O O . GLU A 1 99 ? 11.181 7.043 -3.678 1.00 70.25 99 GLU A O 1
ATOM 796 N N . THR A 1 100 ? 10.315 9.053 -4.202 1.00 80.62 100 THR A N 1
ATOM 797 C CA . THR A 1 100 ? 9.111 8.886 -3.405 1.00 80.62 100 THR A CA 1
ATOM 798 C C . THR A 1 100 ? 8.257 7.796 -4.042 1.00 80.62 100 THR A C 1
ATOM 800 O O . THR A 1 100 ? 7.816 7.919 -5.183 1.00 80.62 100 THR A O 1
ATOM 803 N N . LYS A 1 101 ? 8.016 6.718 -3.295 1.00 86.56 101 LYS A N 1
ATOM 804 C CA . LYS A 1 101 ? 7.148 5.621 -3.726 1.00 86.56 101 LYS A CA 1
ATOM 805 C C . LYS A 1 101 ? 5.732 5.875 -3.235 1.00 86.56 101 LYS A C 1
ATOM 807 O O . LYS A 1 101 ? 5.519 6.024 -2.033 1.00 86.56 101 LYS A O 1
ATOM 812 N N . PHE A 1 102 ? 4.776 5.876 -4.156 1.00 91.88 102 PHE A N 1
ATOM 813 C CA . PHE A 1 102 ? 3.360 5.981 -3.823 1.00 91.88 102 PHE A CA 1
ATOM 814 C C . PHE A 1 102 ? 2.736 4.593 -3.746 1.00 91.88 102 PHE A C 1
ATOM 816 O O . PHE A 1 102 ? 2.953 3.752 -4.621 1.00 91.88 102 PHE A O 1
ATOM 823 N N . TYR A 1 103 ? 1.947 4.376 -2.700 1.00 94.38 103 TYR A N 1
ATOM 824 C CA . TYR A 1 103 ? 1.220 3.139 -2.457 1.00 94.38 103 TYR A CA 1
ATOM 825 C C . TYR A 1 103 ? -0.270 3.444 -2.370 1.00 94.38 103 TYR A C 1
ATOM 827 O O . TYR A 1 103 ? -0.670 4.459 -1.805 1.00 94.38 103 TYR A O 1
ATOM 835 N N . GLN A 1 104 ? -1.082 2.544 -2.908 1.00 95.44 104 GLN A N 1
ATOM 836 C CA . GLN A 1 104 ? -2.526 2.538 -2.750 1.00 95.44 104 GLN A CA 1
ATOM 837 C C . GLN A 1 104 ? -2.901 1.212 -2.101 1.00 95.44 104 GLN A C 1
ATOM 839 O O . GLN A 1 104 ? -2.588 0.145 -2.628 1.00 95.44 104 GLN A O 1
ATOM 844 N N . ILE A 1 105 ? -3.516 1.285 -0.926 1.00 96.81 105 ILE A N 1
ATOM 845 C CA . ILE A 1 105 ? -3.830 0.127 -0.092 1.00 96.81 105 ILE A CA 1
ATOM 846 C C . ILE A 1 105 ? -5.312 0.186 0.217 1.00 96.81 105 ILE A C 1
ATOM 848 O O . ILE A 1 105 ? -5.800 1.231 0.632 1.00 96.81 105 ILE A O 1
ATOM 852 N N . GLN A 1 106 ? -5.989 -0.938 0.022 1.00 97.06 106 GLN A N 1
ATOM 853 C CA . GLN A 1 106 ? -7.377 -1.122 0.397 1.00 97.06 106 GLN A CA 1
ATOM 854 C C . GLN A 1 106 ? -7.463 -2.133 1.535 1.00 97.06 106 GLN A C 1
ATOM 856 O O . GLN A 1 106 ? -6.935 -3.247 1.418 1.00 97.06 106 GLN A O 1
ATOM 861 N N . PHE A 1 107 ? -8.139 -1.771 2.617 1.00 96.81 107 PHE A N 1
ATOM 862 C CA . PHE A 1 107 ? -8.256 -2.607 3.806 1.00 96.81 107 PHE A CA 1
ATOM 863 C C . PHE A 1 107 ? -9.650 -2.546 4.423 1.00 96.81 107 PHE A C 1
ATOM 865 O O . PHE A 1 107 ? -10.436 -1.644 4.15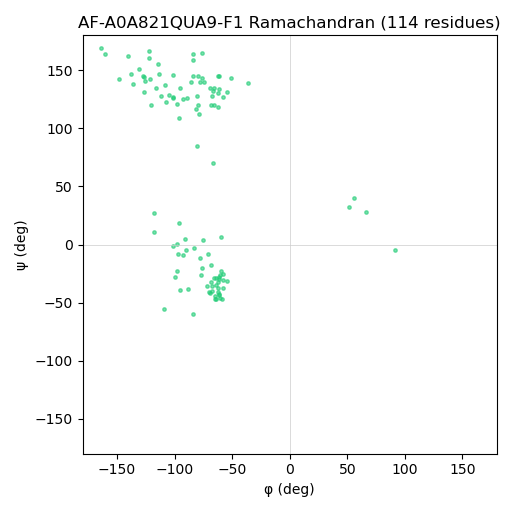9 1.00 96.81 107 PHE A O 1
ATOM 872 N N . GLU A 1 108 ? -9.945 -3.537 5.254 1.00 97.62 108 GLU A N 1
ATOM 873 C CA . GLU A 1 108 ? -11.186 -3.626 6.012 1.00 97.62 108 GLU A CA 1
ATOM 874 C C . GLU A 1 108 ? -10.909 -3.480 7.506 1.00 97.62 108 GLU A C 1
ATOM 876 O O . GLU A 1 108 ? -9.879 -3.942 8.014 1.00 97.62 108 GLU A O 1
ATOM 881 N N . THR A 1 109 ? -11.847 -2.870 8.223 1.00 97.44 109 THR A N 1
ATOM 882 C CA . THR A 1 109 ? -11.808 -2.748 9.684 1.00 97.44 109 THR A CA 1
ATOM 883 C C . THR A 1 109 ? -12.940 -3.512 10.350 1.00 97.44 109 THR A C 1
ATOM 885 O O . THR A 1 109 ? -14.002 -3.698 9.769 1.00 97.44 109 THR A O 1
ATOM 888 N N . THR A 1 110 ? -12.742 -3.894 11.607 1.00 97.06 110 THR A N 1
ATOM 889 C CA . THR A 1 110 ? -13.784 -4.455 12.470 1.00 97.06 110 THR A CA 1
ATOM 890 C C . THR A 1 110 ? -13.871 -3.656 13.776 1.00 97.06 110 THR A C 1
ATOM 892 O O . THR A 1 110 ? -12.819 -3.248 14.286 1.00 97.06 110 THR A O 1
ATOM 895 N N . PRO A 1 111 ? -15.074 -3.404 14.328 1.00 95.38 111 PRO A N 1
ATOM 896 C CA . PRO A 1 111 ? -16.393 -3.873 13.871 1.00 95.38 111 PRO A CA 1
ATOM 897 C C . PRO A 1 111 ? -16.937 -3.133 12.635 1.00 95.38 111 PRO A C 1
ATOM 899 O O . PRO A 1 111 ? -16.443 -2.074 12.264 1.00 95.38 111 PRO A O 1
ATOM 902 N N . GLY A 1 112 ? -17.960 -3.712 11.996 1.00 92.44 112 GLY A N 1
ATOM 903 C CA . GLY A 1 112 ? -18.707 -3.092 10.890 1.00 92.44 112 GLY A CA 1
ATOM 904 C C . GLY A 1 112 ? -18.192 -3.384 9.478 1.00 92.44 112 GLY A C 1
ATOM 905 O O . GLY A 1 112 ? -18.841 -2.967 8.527 1.00 92.44 112 GLY A O 1
ATOM 906 N N . GLU A 1 113 ? -17.063 -4.092 9.339 1.00 95.75 113 GLU A N 1
ATOM 907 C CA . GLU A 1 113 ? -16.494 -4.534 8.048 1.00 95.75 113 GLU A CA 1
ATOM 908 C C . GLU A 1 113 ? -16.347 -3.396 7.021 1.00 95.75 113 GLU A C 1
ATOM 910 O O . GLU A 1 113 ? -16.461 -3.587 5.812 1.00 95.75 113 GLU A O 1
ATOM 915 N N . ALA A 1 114 ? -16.091 -2.180 7.512 1.00 93.06 114 ALA A N 1
ATOM 916 C CA . ALA A 1 114 ? -15.936 -1.003 6.671 1.00 93.06 114 ALA A CA 1
ATOM 917 C C . ALA A 1 114 ? -14.684 -1.128 5.793 1.00 93.06 114 ALA A C 1
ATOM 919 O O . ALA A 1 114 ? -13.615 -1.500 6.283 1.00 93.06 114 ALA A O 1
ATOM 920 N N . GLN A 1 115 ? -14.827 -0.789 4.511 1.00 95.00 115 GLN A N 1
ATOM 921 C CA . GLN A 1 115 ? -13.772 -0.839 3.502 1.00 95.00 115 GLN A CA 1
ATOM 922 C C . GLN A 1 115 ? -13.220 0.569 3.248 1.00 95.00 115 GLN A C 1
ATOM 924 O O . GLN A 1 115 ? -13.981 1.484 2.927 1.00 95.00 115 GLN A O 1
ATOM 929 N N . PHE A 1 116 ? -11.902 0.717 3.371 1.00 90.50 116 PHE A N 1
ATOM 930 C CA . PHE A 1 116 ? -11.141 1.947 3.141 1.00 90.50 116 PHE A CA 1
ATOM 931 C C . PHE A 1 116 ? -10.110 1.742 2.033 1.00 90.50 116 PHE A C 1
ATOM 933 O O . PHE A 1 116 ? -9.593 0.605 1.912 1.00 90.50 116 PHE A O 1
#

Sequence (116 aa):
PENRTCAGADIEQHWCACLNWHNISIDEPIIQQFSRPVVNFLNNFVSDHKEDCATLTLLRVNKASRLEANNHLLKFVQSSDVDVRVPQFRNASSQPLNETKFYQIQFETTPGEAQF

Secondary structure (DSSP, 8-state):
-TT--TGGGT--TTT----EEEE--TTSHHHHHHHHHHHHHHHHHTGGGTTTSPPPEEEEEEEEEEEE--HHHHHEEEE-STTS-SEEEPPTTS----PPPPEEEEEEEETTTEE-